Protein AF-A0A4V2A4D4-F1 (afdb_monomer_lite)

Radius of gyration: 19.55 Å; chains: 1; bounding box: 38×41×64 Å

Secondary structure (DSSP, 8-state):
-HHHHHHHHHHHHHHH-HHHHHHHHHHHHHHHHHHHHHHHHHHHHHHH-HHHHHHHHHHHHHHHHHHHHHHHHHHHHSTTHHHHS-HHHHHHHHHHHHHHHHHHHHHHHHHT------------

Sequence (124 aa):
MVLAVLLCATVAGATHGWPGVLGALLAGIVVVAFLGSTPLVMNPVARSSPVLALPAAVLFFLVKAFAAMAVLLLLFDVGGVAEHVDRRAFGLSAVVCSLVWTALQVRAFRRRRVLTYDLDDTPS

pLDDT: mean 77.92, std 9.25, range [48.69, 90.38]

Structure (mmCIF, N/CA/C/O backbone):
data_AF-A0A4V2A4D4-F1
#
_entry.id   AF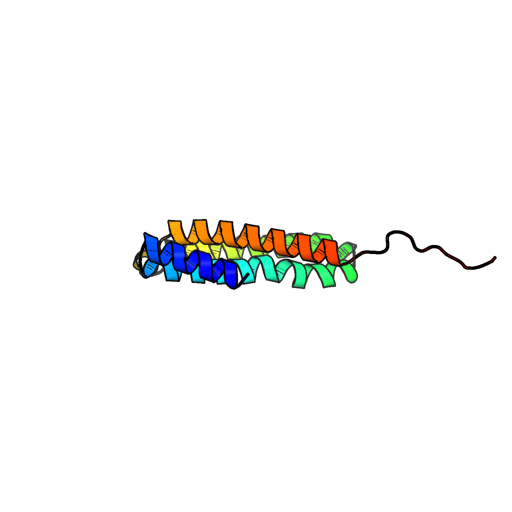-A0A4V2A4D4-F1
#
loop_
_atom_site.group_PDB
_atom_site.id
_atom_site.type_symbol
_atom_site.label_atom_id
_atom_site.label_alt_id
_atom_site.label_comp_id
_atom_site.label_asym_id
_atom_site.label_entity_id
_atom_site.label_seq_id
_atom_site.pdbx_PDB_ins_code
_atom_site.Cartn_x
_atom_site.Cartn_y
_atom_site.Cartn_z
_atom_site.occupancy
_atom_site.B_iso_or_equiv
_atom_site.auth_seq_id
_atom_site.auth_comp_id
_atom_site.auth_asym_id
_atom_site.auth_atom_id
_atom_site.pdbx_PDB_model_num
ATOM 1 N N . MET A 1 1 ? -7.986 -5.209 -4.785 1.00 83.56 1 MET A N 1
ATOM 2 C CA . MET A 1 1 ? -7.265 -4.297 -3.876 1.00 83.56 1 MET A CA 1
ATOM 3 C C . MET A 1 1 ? -8.232 -3.399 -3.125 1.00 83.56 1 MET A C 1
ATOM 5 O O . MET A 1 1 ? -8.313 -3.540 -1.919 1.00 83.56 1 MET A O 1
ATOM 9 N N . VAL A 1 2 ? -9.048 -2.593 -3.815 1.00 84.62 2 VAL A N 1
ATOM 10 C CA . VAL A 1 2 ? -10.080 -1.741 -3.184 1.00 84.62 2 VAL A CA 1
ATOM 11 C C . VAL A 1 2 ? -10.991 -2.521 -2.226 1.00 84.62 2 VAL A C 1
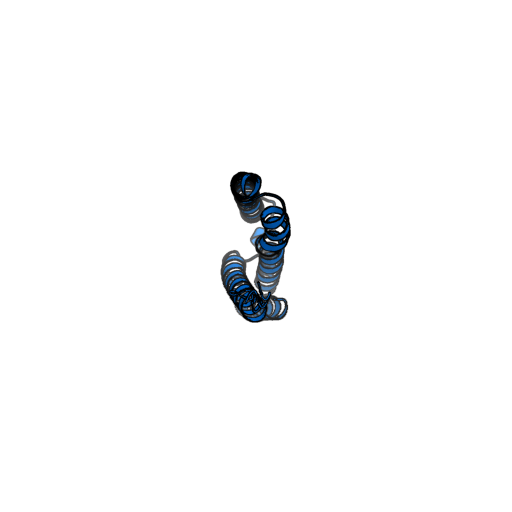ATOM 13 O O . VAL A 1 2 ? -11.141 -2.123 -1.080 1.00 84.62 2 VAL A O 1
ATOM 16 N N . LEU A 1 3 ? -11.502 -3.689 -2.641 1.00 85.06 3 LEU A N 1
ATOM 17 C CA . LEU A 1 3 ? -12.315 -4.552 -1.769 1.00 85.06 3 LEU A CA 1
ATOM 18 C C . LEU A 1 3 ? -11.585 -4.999 -0.493 1.00 85.06 3 LEU A C 1
ATOM 20 O O . LEU A 1 3 ? -12.204 -5.070 0.557 1.00 85.06 3 LEU A O 1
ATOM 24 N N . ALA A 1 4 ? -10.280 -5.272 -0.565 1.00 83.69 4 ALA A N 1
ATOM 25 C CA . ALA A 1 4 ? -9.504 -5.667 0.609 1.00 83.69 4 ALA A CA 1
ATOM 26 C C . ALA A 1 4 ? -9.278 -4.487 1.559 1.00 83.69 4 ALA A C 1
ATOM 28 O O . ALA A 1 4 ? -9.410 -4.655 2.764 1.00 83.69 4 ALA A O 1
ATOM 29 N N . VAL A 1 5 ? -9.021 -3.290 1.021 1.00 81.06 5 VAL A N 1
ATOM 30 C CA . VAL A 1 5 ? -8.917 -2.059 1.821 1.00 81.06 5 VAL A CA 1
ATOM 31 C C . VAL A 1 5 ? -10.242 -1.763 2.524 1.00 81.06 5 VAL A C 1
ATOM 33 O O . VAL A 1 5 ? -10.241 -1.487 3.717 1.00 81.06 5 VAL A O 1
ATOM 36 N N . LEU A 1 6 ? -11.373 -1.889 1.822 1.00 82.75 6 LEU A N 1
ATOM 37 C CA . LEU A 1 6 ? -12.706 -1.708 2.407 1.00 82.75 6 LEU A CA 1
ATOM 38 C C . LEU A 1 6 ? -13.018 -2.764 3.477 1.00 82.75 6 LEU A C 1
ATOM 40 O O . LEU A 1 6 ? -13.565 -2.431 4.526 1.00 82.75 6 LEU A O 1
ATOM 44 N N . LEU A 1 7 ? -12.634 -4.025 3.256 1.00 84.62 7 LEU A N 1
ATOM 45 C CA . LEU A 1 7 ? -12.802 -5.086 4.251 1.00 84.62 7 LEU A CA 1
ATOM 46 C C . LEU A 1 7 ? -11.951 -4.816 5.503 1.00 84.62 7 LEU A C 1
A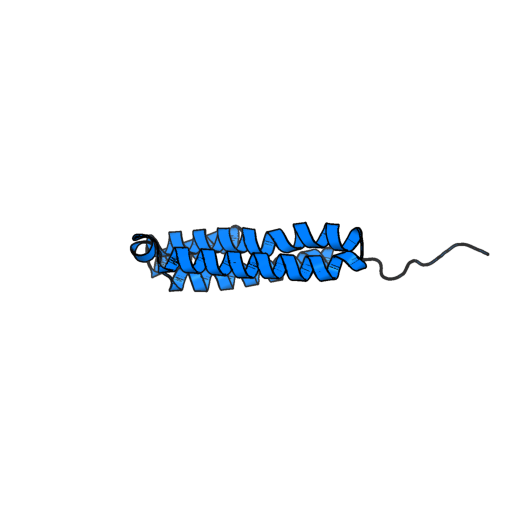TOM 48 O O . LEU A 1 7 ? -12.443 -4.899 6.621 1.00 84.62 7 LEU A O 1
ATOM 52 N N . CYS A 1 8 ? -10.687 -4.423 5.333 1.00 79.38 8 CYS A N 1
ATOM 53 C CA . CYS A 1 8 ? -9.829 -4.044 6.455 1.00 79.38 8 CYS A CA 1
ATOM 54 C C . CYS A 1 8 ? -10.361 -2.807 7.189 1.00 79.38 8 CYS A C 1
ATOM 56 O O . CYS A 1 8 ? -10.361 -2.795 8.413 1.00 79.38 8 CYS A O 1
ATOM 58 N N . ALA A 1 9 ? -10.858 -1.798 6.468 1.00 78.69 9 ALA A N 1
ATOM 59 C CA . ALA A 1 9 ? -11.424 -0.589 7.059 1.00 78.69 9 ALA A CA 1
ATOM 60 C C . ALA A 1 9 ? -12.708 -0.869 7.850 1.00 78.69 9 ALA A C 1
ATOM 62 O O . ALA A 1 9 ? -12.878 -0.331 8.939 1.00 78.69 9 ALA A O 1
ATOM 63 N N . THR A 1 10 ? -13.582 -1.741 7.344 1.00 80.81 10 THR A N 1
ATOM 64 C CA . THR A 1 10 ? -14.802 -2.153 8.060 1.00 80.81 10 THR A CA 1
ATOM 65 C C . THR A 1 10 ? -14.479 -2.970 9.310 1.00 80.81 10 THR A C 1
ATOM 67 O O . THR A 1 10 ? -15.020 -2.680 10.374 1.00 80.81 10 THR A O 1
ATOM 70 N N . VAL A 1 11 ? -13.548 -3.927 9.223 1.00 80.31 11 VAL A N 1
ATOM 71 C CA . VAL A 1 11 ? -13.108 -4.727 10.381 1.00 80.31 11 VAL A CA 1
ATOM 72 C C . VAL A 1 11 ? -12.403 -3.856 11.425 1.00 80.31 11 VAL A C 1
ATOM 74 O O . VAL A 1 11 ? -12.751 -3.918 12.599 1.00 80.31 11 VAL A O 1
ATOM 77 N N . ALA A 1 12 ? -11.464 -3.000 11.013 1.00 75.12 12 ALA A N 1
ATOM 78 C CA . ALA A 1 12 ? -10.749 -2.105 11.923 1.00 75.12 12 ALA A CA 1
ATOM 79 C C . ALA A 1 12 ? -11.668 -1.041 12.545 1.00 75.12 12 ALA A C 1
ATOM 81 O O . ALA A 1 12 ? -11.500 -0.685 13.711 1.00 75.12 12 ALA A O 1
ATOM 82 N N . GLY A 1 13 ? -12.662 -0.565 11.789 1.00 72.25 13 GLY A N 1
ATOM 83 C CA . GLY A 1 13 ? -13.708 0.318 12.295 1.00 72.25 13 GLY A CA 1
ATOM 84 C C . GLY A 1 13 ? -14.594 -0.347 13.343 1.00 72.25 13 GLY A C 1
ATOM 85 O O . GLY A 1 13 ? -14.941 0.287 14.335 1.00 72.25 13 GLY A O 1
ATOM 86 N N . ALA A 1 14 ? -14.904 -1.634 13.173 1.00 76.50 14 ALA A N 1
ATOM 87 C CA . ALA A 1 14 ? -15.683 -2.395 14.145 1.00 76.50 14 ALA A CA 1
ATOM 88 C C . ALA A 1 14 ? -14.908 -2.679 15.446 1.00 76.50 14 ALA A C 1
ATOM 90 O O . ALA A 1 14 ? -15.515 -2.704 16.512 1.00 76.50 14 ALA A O 1
ATOM 91 N N . THR A 1 15 ? -13.584 -2.878 15.384 1.00 78.38 15 THR A N 1
ATOM 92 C CA . THR A 1 15 ? -12.774 -3.208 16.573 1.00 78.38 15 THR A CA 1
ATOM 93 C C . THR A 1 15 ? -12.251 -1.987 17.323 1.00 78.38 15 THR A C 1
ATOM 95 O O . THR A 1 15 ? -12.169 -2.020 18.547 1.00 78.38 15 THR A O 1
ATOM 98 N N . HIS A 1 16 ? -11.866 -0.925 16.611 1.00 75.88 16 HIS A N 1
ATOM 99 C CA . HIS A 1 16 ? -11.163 0.230 17.188 1.00 75.88 16 HIS A CA 1
ATOM 100 C C . HIS A 1 16 ? -11.825 1.577 16.861 1.00 75.88 16 HIS A C 1
ATOM 102 O O . HIS A 1 16 ? -11.264 2.625 17.173 1.00 75.88 16 HIS A O 1
ATOM 108 N N . GLY A 1 17 ? -13.014 1.574 16.249 1.00 79.38 17 GLY A N 1
ATOM 109 C CA . GLY A 1 17 ? -13.760 2.787 15.922 1.00 79.38 17 GLY A CA 1
ATOM 110 C C . GLY A 1 17 ? -13.133 3.605 14.790 1.00 79.38 17 GLY A C 1
ATOM 111 O O . GLY A 1 17 ? -12.396 3.096 13.943 1.00 79.38 17 GLY A O 1
ATOM 112 N N . TRP A 1 18 ? -13.426 4.907 14.775 1.00 76.75 18 TRP A N 1
ATOM 113 C CA . TRP A 1 18 ? -12.954 5.845 13.747 1.00 76.75 18 TRP A CA 1
ATOM 114 C C . TRP A 1 18 ? -11.425 5.833 13.519 1.00 76.75 18 TRP A C 1
ATOM 116 O O . TRP A 1 18 ? -11.003 5.835 12.357 1.00 76.75 18 TRP A O 1
ATOM 126 N N . PRO A 1 19 ? -10.581 5.705 14.565 1.00 76.81 19 PRO A N 1
ATOM 127 C CA . PRO A 1 19 ? -9.134 5.597 14.388 1.00 76.81 19 PRO A CA 1
ATOM 128 C C . PRO A 1 19 ? -8.664 4.365 13.608 1.00 76.81 19 PRO A C 1
ATOM 130 O O . PRO A 1 19 ? -7.667 4.414 12.880 1.00 76.81 19 PRO A O 1
ATOM 133 N N . GLY A 1 20 ? -9.387 3.248 13.732 1.00 74.00 20 GLY A N 1
ATOM 134 C CA . GLY A 1 20 ? -9.087 2.016 13.003 1.00 74.00 20 GLY A CA 1
ATOM 135 C C . GLY A 1 20 ? -9.352 2.149 11.502 1.00 74.00 20 GLY A C 1
ATOM 136 O O . GLY A 1 20 ? -8.555 1.681 10.686 1.00 74.00 20 GLY A O 1
ATOM 137 N N . VAL A 1 21 ? -10.431 2.848 11.130 1.00 80.12 21 VAL A N 1
ATOM 138 C CA . VAL A 1 21 ? -10.795 3.109 9.725 1.00 80.12 21 VAL A CA 1
ATOM 139 C C . VAL A 1 21 ? -9.710 3.929 9.025 1.00 80.12 21 VAL A C 1
ATOM 141 O O . VAL A 1 21 ? -9.268 3.567 7.932 1.00 80.12 21 VAL A O 1
ATOM 144 N N . LEU A 1 22 ? -9.248 5.007 9.668 1.00 79.56 22 LEU A N 1
ATOM 145 C CA . LEU A 1 22 ? -8.200 5.875 9.126 1.00 79.56 22 LEU A CA 1
ATOM 146 C C . LEU A 1 22 ? -6.872 5.131 8.967 1.00 79.56 22 LEU A C 1
ATOM 148 O O . LEU A 1 22 ? -6.229 5.244 7.921 1.00 79.56 22 LEU A O 1
ATOM 152 N N . GLY A 1 23 ? -6.499 4.308 9.953 1.00 77.62 23 GLY A N 1
ATOM 153 C CA . GLY A 1 23 ? -5.312 3.457 9.867 1.00 77.62 23 GLY A CA 1
ATOM 154 C C . GLY A 1 23 ? -5.369 2.470 8.700 1.00 77.62 23 GLY A C 1
ATOM 155 O O . GLY A 1 23 ? -4.396 2.334 7.958 1.00 77.62 23 GLY A O 1
ATOM 156 N N . ALA A 1 24 ? -6.516 1.826 8.475 1.00 81.50 24 ALA A N 1
ATOM 157 C CA . ALA A 1 24 ? -6.689 0.893 7.362 1.00 81.50 24 ALA A CA 1
ATOM 158 C C . ALA A 1 24 ? -6.632 1.582 5.985 1.00 81.50 24 ALA A C 1
ATOM 160 O O . ALA A 1 24 ? -6.019 1.055 5.051 1.00 81.50 24 ALA A O 1
ATOM 161 N N . LEU A 1 25 ? -7.227 2.773 5.858 1.00 84.19 25 LEU A N 1
ATOM 162 C CA . LEU A 1 25 ? -7.180 3.577 4.632 1.00 84.19 25 LEU A CA 1
ATOM 163 C C . LEU A 1 25 ? -5.758 4.041 4.304 1.00 84.19 25 LEU A C 1
ATOM 165 O O . LEU A 1 25 ? -5.296 3.840 3.178 1.00 84.19 25 LEU A O 1
ATOM 169 N N . LEU A 1 26 ? -5.046 4.599 5.289 1.00 83.19 26 LEU A N 1
ATOM 170 C CA . LEU A 1 26 ? -3.645 5.006 5.144 1.00 83.19 26 LEU A CA 1
ATOM 171 C C . LEU A 1 26 ? -2.763 3.825 4.736 1.00 83.19 26 LEU A C 1
ATOM 173 O O . LEU A 1 26 ? -1.989 3.936 3.785 1.00 83.19 26 LEU A O 1
ATOM 177 N N . ALA A 1 27 ? -2.923 2.677 5.398 1.00 83.00 27 ALA A N 1
ATOM 178 C CA . ALA A 1 27 ? -2.209 1.458 5.040 1.00 83.00 27 ALA A CA 1
ATOM 179 C C . ALA A 1 27 ? -2.485 1.047 3.586 1.00 83.00 27 ALA A C 1
ATOM 181 O O . ALA A 1 27 ? -1.553 0.745 2.841 1.00 83.00 27 ALA A O 1
ATOM 182 N N . GLY A 1 28 ? -3.749 1.087 3.154 1.00 84.44 28 GLY A N 1
ATOM 183 C CA . GLY A 1 28 ? -4.138 0.790 1.777 1.00 84.44 28 GLY A CA 1
ATOM 184 C C . GLY A 1 28 ? -3.448 1.696 0.752 1.00 84.44 28 GLY A C 1
ATOM 185 O O . GLY A 1 28 ? -2.893 1.195 -0.228 1.00 84.44 28 GLY A O 1
ATOM 186 N N . ILE A 1 29 ? -3.433 3.010 0.997 1.00 86.44 29 ILE A N 1
ATOM 187 C CA . ILE A 1 29 ? -2.775 4.001 0.129 1.00 86.44 29 ILE A CA 1
ATOM 188 C C . ILE A 1 29 ? -1.272 3.727 0.043 1.00 86.44 29 ILE A C 1
ATOM 190 O O . ILE A 1 29 ? -0.728 3.623 -1.059 1.00 86.44 29 ILE A O 1
ATOM 194 N N . VAL A 1 30 ? -0.615 3.553 1.195 1.00 86.12 30 VAL A N 1
ATOM 195 C CA . VAL A 1 30 ? 0.825 3.277 1.263 1.00 86.12 30 VAL A CA 1
ATOM 196 C C . VAL A 1 30 ? 1.153 2.004 0.493 1.00 86.12 30 VAL A C 1
ATOM 198 O O . VAL A 1 30 ? 2.026 2.030 -0.370 1.00 86.12 30 VAL A O 1
ATOM 201 N N . VAL A 1 31 ? 0.429 0.906 0.733 1.00 87.31 31 VAL A N 1
ATOM 202 C CA . VAL A 1 31 ? 0.678 -0.373 0.054 1.00 87.31 31 VAL A CA 1
ATOM 203 C C . VAL A 1 31 ? 0.499 -0.242 -1.457 1.00 87.31 31 VAL A C 1
ATOM 205 O O . VAL A 1 31 ? 1.352 -0.716 -2.205 1.00 87.31 31 VAL A O 1
ATOM 208 N N . VAL A 1 32 ? -0.563 0.417 -1.928 1.00 87.12 32 VAL A N 1
ATOM 209 C CA . VAL A 1 32 ? -0.788 0.614 -3.369 1.00 87.12 32 VAL A CA 1
ATOM 210 C C . VAL A 1 32 ? 0.331 1.447 -3.993 1.00 87.12 32 VAL A C 1
ATOM 212 O O . VAL A 1 32 ? 0.848 1.060 -5.040 1.00 87.12 32 VAL A O 1
ATOM 215 N N . ALA A 1 33 ? 0.768 2.530 -3.348 1.00 86.38 33 ALA A N 1
ATOM 216 C CA . ALA A 1 33 ? 1.884 3.337 -3.838 1.00 86.38 33 ALA A CA 1
ATOM 217 C C . ALA A 1 33 ? 3.201 2.534 -3.870 1.00 86.38 33 ALA A C 1
ATOM 219 O O . ALA A 1 33 ? 3.941 2.564 -4.856 1.00 86.38 33 ALA A O 1
ATOM 220 N N . PHE A 1 34 ? 3.479 1.754 -2.822 1.00 84.44 34 PHE A N 1
ATOM 221 C CA . PHE A 1 34 ? 4.741 1.026 -2.668 1.00 84.44 34 PHE A CA 1
ATOM 222 C C . PHE A 1 34 ? 4.872 -0.223 -3.523 1.00 84.44 34 PHE A C 1
ATOM 224 O O . PHE A 1 34 ? 5.955 -0.522 -4.028 1.00 84.44 34 PHE A O 1
ATOM 231 N N . LEU A 1 35 ? 3.814 -1.025 -3.575 1.00 83.94 35 LEU A N 1
ATOM 232 C CA . LEU A 1 35 ? 3.810 -2.300 -4.283 1.00 83.94 35 LEU A CA 1
ATOM 233 C C . LEU A 1 35 ? 3.321 -2.123 -5.725 1.00 83.94 35 LEU A C 1
ATOM 235 O O . LEU A 1 35 ? 3.725 -2.889 -6.600 1.00 83.94 35 LEU A O 1
ATOM 239 N N . GLY A 1 36 ? 2.498 -1.103 -5.988 1.00 84.56 36 GLY A N 1
ATOM 240 C CA . GLY A 1 36 ? 2.046 -0.724 -7.327 1.00 84.56 36 GLY A CA 1
ATOM 241 C C . GLY A 1 36 ? 3.118 -0.051 -8.173 1.00 84.56 36 GLY A C 1
ATOM 242 O O . GLY A 1 36 ? 3.188 -0.313 -9.372 1.00 84.56 36 GLY A O 1
ATOM 243 N N . SER A 1 37 ? 4.005 0.743 -7.569 1.00 84.56 37 SER A N 1
ATOM 244 C CA . SER A 1 37 ? 5.120 1.376 -8.291 1.00 84.56 37 SER A CA 1
ATOM 245 C C . SER A 1 37 ? 6.130 0.365 -8.841 1.00 84.56 37 SER A C 1
ATOM 247 O O . SER A 1 37 ? 6.686 0.574 -9.915 1.00 84.56 37 SER A O 1
ATOM 249 N N . THR A 1 38 ? 6.332 -0.770 -8.165 1.00 82.62 38 THR A N 1
ATOM 250 C CA . THR A 1 38 ? 7.312 -1.793 -8.568 1.00 82.62 38 THR A CA 1
ATOM 251 C C . THR A 1 38 ? 7.105 -2.314 -9.996 1.00 82.62 38 THR A C 1
ATOM 253 O O . THR A 1 38 ? 8.017 -2.167 -10.807 1.00 82.62 38 THR A O 1
ATOM 256 N N . PRO A 1 39 ? 5.945 -2.888 -10.372 1.00 76.81 39 PRO A N 1
ATOM 257 C CA . PRO A 1 39 ? 5.730 -3.363 -11.737 1.00 76.81 39 PRO A CA 1
ATOM 258 C C . PRO A 1 39 ? 5.681 -2.236 -12.775 1.00 76.81 39 PRO A C 1
ATOM 260 O O . PRO A 1 39 ? 5.895 -2.530 -13.947 1.00 76.81 39 PRO A O 1
ATOM 263 N N . LEU A 1 40 ? 5.399 -0.987 -12.380 1.00 81.31 40 LEU A N 1
ATOM 264 C CA . LEU A 1 40 ? 5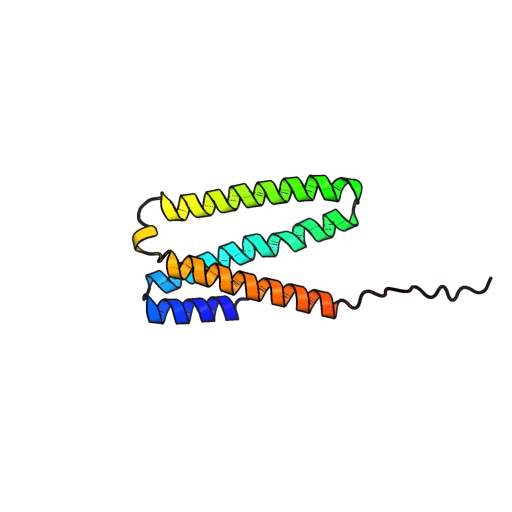.400 0.172 -13.282 1.00 81.31 40 LEU A CA 1
ATOM 265 C C . LEU A 1 40 ? 6.820 0.621 -13.635 1.00 81.31 40 LEU A C 1
ATOM 267 O O . LEU A 1 40 ? 7.076 0.951 -14.785 1.00 81.31 40 LEU A O 1
ATOM 271 N N . VAL A 1 41 ? 7.739 0.592 -12.668 1.00 79.06 41 VAL A N 1
ATOM 272 C CA . VAL A 1 41 ? 9.140 0.990 -12.869 1.00 79.06 41 VAL A CA 1
ATOM 273 C C . VAL A 1 41 ? 9.967 -0.165 -13.435 1.00 79.06 41 VAL A C 1
ATOM 275 O O . VAL A 1 41 ? 10.747 0.023 -14.364 1.00 79.06 41 VAL A O 1
ATOM 278 N N . MET A 1 42 ? 9.777 -1.383 -12.925 1.00 75.62 42 MET A N 1
ATOM 279 C CA . MET A 1 42 ? 10.625 -2.524 -13.283 1.00 75.62 42 MET A CA 1
ATOM 280 C C . MET A 1 42 ? 10.282 -3.141 -14.647 1.00 75.62 42 MET A C 1
ATOM 282 O O . MET A 1 42 ? 11.194 -3.601 -15.323 1.00 75.62 42 MET A O 1
ATOM 286 N N . ASN A 1 43 ? 9.018 -3.130 -15.105 1.00 76.56 43 ASN A N 1
ATOM 287 C CA . ASN A 1 43 ? 8.684 -3.626 -16.456 1.00 76.56 43 ASN A CA 1
ATOM 288 C C . ASN A 1 43 ? 9.443 -2.901 -17.577 1.00 76.56 43 ASN A C 1
ATOM 290 O O . ASN A 1 43 ? 10.020 -3.585 -18.418 1.00 76.56 43 ASN A O 1
ATOM 294 N N . PRO A 1 44 ? 9.405 -1.559 -17.663 1.00 75.38 44 PRO A N 1
ATOM 295 C CA . PRO A 1 44 ? 10.074 -0.850 -18.747 1.00 75.38 44 PRO A CA 1
ATOM 296 C C . PRO A 1 44 ? 11.597 -0.947 -18.630 1.00 75.38 44 PRO A C 1
ATOM 298 O O . PRO A 1 44 ? 12.257 -1.162 -19.641 1.00 75.38 44 PRO A O 1
ATOM 301 N N . VAL A 1 45 ? 12.146 -0.881 -17.411 1.00 75.56 45 VAL A N 1
ATOM 302 C CA . VAL A 1 45 ? 13.591 -1.027 -17.164 1.00 75.56 45 VAL A CA 1
ATOM 303 C C . VAL A 1 45 ? 14.100 -2.408 -17.586 1.00 75.56 45 VAL A C 1
ATOM 305 O O . VAL A 1 45 ? 15.128 -2.509 -18.249 1.00 75.56 45 VAL A O 1
ATOM 308 N N . ALA A 1 46 ? 13.362 -3.474 -17.265 1.00 70.56 46 ALA A N 1
ATOM 309 C CA . ALA A 1 46 ? 13.743 -4.830 -17.651 1.00 70.56 46 ALA A CA 1
ATOM 310 C C . ALA A 1 46 ? 13.702 -5.057 -19.172 1.00 70.56 46 ALA A C 1
ATOM 312 O O . ALA A 1 46 ? 14.419 -5.916 -19.676 1.00 70.56 46 ALA A O 1
ATOM 313 N N . ARG A 1 47 ? 12.877 -4.300 -19.911 1.00 70.62 47 ARG A N 1
ATOM 314 C CA . ARG A 1 47 ? 12.777 -4.408 -21.376 1.00 70.62 47 ARG A CA 1
ATOM 315 C C . ARG A 1 47 ? 13.802 -3.570 -22.132 1.00 70.62 47 ARG A C 1
ATOM 317 O O . ARG A 1 47 ? 14.082 -3.893 -23.279 1.00 70.62 47 ARG A O 1
ATOM 324 N N . SER A 1 48 ? 14.311 -2.488 -21.545 1.00 74.19 48 SER A N 1
ATOM 325 C CA . SER A 1 48 ? 15.192 -1.557 -22.255 1.00 74.19 48 SER A CA 1
ATOM 326 C C . SER A 1 48 ? 16.661 -1.977 -22.229 1.00 74.19 48 SER A C 1
ATOM 328 O O . SER A 1 48 ? 17.356 -1.801 -23.224 1.00 74.19 48 SER A O 1
ATOM 33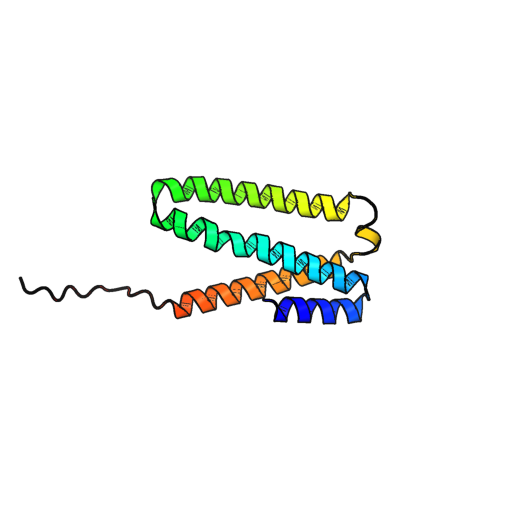0 N N . SER A 1 49 ? 17.158 -2.507 -21.107 1.00 70.50 49 SER A N 1
ATOM 331 C CA . SER A 1 49 ? 18.576 -2.846 -20.958 1.00 70.50 49 SER A CA 1
ATOM 332 C C . SER A 1 49 ? 18.812 -3.773 -19.756 1.00 70.50 49 SER A C 1
ATOM 334 O O . SER A 1 49 ? 18.662 -3.339 -18.609 1.00 70.50 49 SER A O 1
ATOM 336 N N . PRO A 1 50 ? 19.248 -5.030 -19.976 1.00 73.44 50 PRO A N 1
ATOM 337 C CA . PRO A 1 50 ? 19.602 -5.952 -18.894 1.00 73.44 50 PRO A CA 1
ATOM 338 C C . PRO A 1 50 ? 20.724 -5.422 -17.988 1.00 73.44 50 PRO A C 1
ATOM 340 O O . PRO A 1 50 ? 20.726 -5.684 -16.788 1.00 73.44 50 PRO A O 1
ATOM 343 N N . VAL A 1 51 ? 21.648 -4.626 -18.541 1.00 78.44 51 VAL A N 1
ATOM 344 C CA . VAL A 1 51 ? 22.764 -4.016 -17.796 1.00 78.44 51 VAL A CA 1
ATOM 345 C C . VAL A 1 51 ? 22.272 -2.936 -16.829 1.00 78.44 51 VAL A C 1
ATOM 347 O O . VAL A 1 51 ? 22.789 -2.820 -15.720 1.00 78.44 51 VAL A O 1
ATOM 350 N N . LEU A 1 52 ? 21.245 -2.168 -17.207 1.00 77.44 52 LEU A N 1
ATOM 351 C CA . LEU A 1 52 ? 20.669 -1.128 -16.348 1.00 77.44 52 LEU A CA 1
ATOM 352 C C . LEU A 1 52 ? 19.679 -1.682 -15.314 1.00 77.44 52 LEU A C 1
ATOM 354 O O . LEU A 1 52 ? 19.372 -0.996 -14.339 1.00 77.44 52 LEU A O 1
ATOM 358 N N . ALA A 1 53 ? 19.206 -2.919 -15.481 1.00 79.38 53 ALA A N 1
ATOM 359 C CA . ALA A 1 53 ? 18.216 -3.519 -14.592 1.00 79.38 53 ALA A CA 1
ATOM 360 C C . ALA A 1 53 ? 18.715 -3.661 -13.146 1.00 79.38 53 ALA A C 1
ATOM 362 O O . ALA A 1 53 ? 17.986 -3.346 -12.206 1.00 79.38 53 ALA A O 1
ATOM 363 N N . LEU A 1 54 ? 19.966 -4.088 -12.963 1.00 84.19 54 LEU A N 1
ATOM 364 C CA . LEU A 1 54 ? 20.556 -4.319 -11.643 1.00 84.19 54 LEU A CA 1
ATOM 365 C C . LEU A 1 54 ? 20.775 -3.017 -10.840 1.00 84.19 54 LEU A C 1
ATOM 367 O O . LEU A 1 54 ? 20.252 -2.928 -9.727 1.00 84.19 54 LEU A O 1
ATOM 371 N N . PRO A 1 55 ? 21.446 -1.970 -11.367 1.00 85.38 55 PRO A N 1
ATOM 372 C CA . PRO A 1 55 ? 21.583 -0.700 -10.647 1.00 85.38 55 PRO A CA 1
ATOM 373 C C . PRO A 1 55 ? 20.236 0.004 -10.423 1.00 85.38 55 PRO A C 1
ATOM 375 O O . PRO A 1 55 ? 20.019 0.578 -9.355 1.00 85.38 55 PRO A O 1
ATOM 378 N N . ALA A 1 56 ? 19.293 -0.088 -11.369 1.00 83.25 56 ALA A N 1
ATOM 379 C CA . ALA A 1 56 ? 17.947 0.452 -11.185 1.00 83.25 56 ALA A CA 1
ATOM 380 C C . ALA A 1 56 ? 17.176 -0.271 -10.069 1.00 83.25 56 ALA A C 1
ATOM 382 O O . ALA A 1 56 ? 16.465 0.377 -9.301 1.00 83.25 56 ALA A O 1
ATOM 383 N N . ALA A 1 57 ? 17.333 -1.593 -9.941 1.00 84.88 57 ALA A N 1
ATOM 384 C CA . ALA A 1 57 ? 16.731 -2.360 -8.855 1.00 84.88 57 ALA A CA 1
ATOM 385 C C . ALA A 1 57 ? 17.286 -1.937 -7.485 1.00 84.88 57 ALA A C 1
ATOM 387 O O . ALA A 1 57 ? 16.508 -1.725 -6.554 1.00 84.88 57 ALA A O 1
ATOM 388 N N . VAL A 1 58 ? 18.607 -1.747 -7.374 1.00 88.19 58 VAL A N 1
ATOM 389 C CA . VAL A 1 58 ? 19.253 -1.268 -6.138 1.00 88.19 58 VAL A CA 1
ATOM 390 C C . VAL A 1 58 ? 18.756 0.130 -5.764 1.00 88.19 58 VAL A C 1
ATOM 392 O O . VAL A 1 58 ? 18.350 0.350 -4.623 1.00 88.19 58 VAL A O 1
ATOM 395 N N . LEU A 1 59 ? 18.718 1.061 -6.723 1.00 86.75 59 LEU A N 1
ATOM 396 C CA . LEU A 1 59 ? 18.229 2.421 -6.486 1.00 86.75 59 LEU A CA 1
ATOM 397 C C . LEU A 1 59 ? 16.754 2.424 -6.062 1.00 86.75 59 LEU A C 1
ATOM 399 O O . LEU A 1 59 ? 16.380 3.090 -5.100 1.00 86.75 59 LEU A O 1
ATOM 403 N N . PHE A 1 60 ? 15.920 1.637 -6.744 1.00 86.75 60 PHE A N 1
ATOM 404 C CA . PHE A 1 60 ? 14.504 1.501 -6.417 1.00 86.75 60 PHE A CA 1
ATOM 405 C C . PHE A 1 60 ? 14.295 0.921 -5.011 1.00 86.75 60 PHE A C 1
ATOM 407 O O . PHE A 1 60 ? 13.414 1.372 -4.274 1.00 86.75 60 PHE A O 1
ATOM 414 N N . PHE A 1 61 ? 15.131 -0.041 -4.611 1.00 86.94 61 PHE A N 1
ATOM 415 C CA . PHE A 1 61 ? 15.112 -0.583 -3.258 1.00 86.94 61 PHE A CA 1
ATOM 416 C C . PHE A 1 61 ? 15.505 0.469 -2.215 1.00 86.94 61 PHE A C 1
ATOM 418 O O . PHE A 1 61 ? 14.815 0.595 -1.204 1.00 86.94 61 PHE A O 1
ATOM 425 N N . LEU A 1 62 ? 16.541 1.274 -2.480 1.00 87.94 62 LEU A N 1
ATOM 426 C CA . LEU A 1 62 ? 16.925 2.391 -1.610 1.00 87.94 62 LEU A CA 1
ATOM 427 C C . LEU A 1 62 ? 15.780 3.392 -1.440 1.00 87.94 62 LEU A C 1
ATOM 429 O O . LEU A 1 62 ? 15.424 3.732 -0.314 1.00 87.94 62 LEU A O 1
ATOM 433 N N . VAL A 1 63 ? 15.163 3.826 -2.542 1.00 88.25 63 VAL A N 1
ATOM 434 C CA . VAL A 1 63 ? 14.023 4.756 -2.508 1.00 88.25 63 VAL A CA 1
ATOM 435 C C . VAL A 1 63 ? 12.878 4.181 -1.672 1.00 88.25 63 VAL A C 1
ATOM 437 O O . VAL A 1 63 ? 12.309 4.891 -0.843 1.00 88.25 63 VAL A O 1
ATOM 440 N N . LYS A 1 64 ? 12.577 2.881 -1.809 1.00 84.50 64 LYS A N 1
ATOM 441 C CA . LYS A 1 64 ? 11.607 2.199 -0.939 1.00 84.50 64 LYS A CA 1
ATOM 442 C C . LYS A 1 64 ? 12.054 2.150 0.522 1.00 84.50 64 LYS A C 1
ATOM 444 O O . LYS A 1 64 ? 11.219 2.312 1.400 1.00 84.50 64 LYS A O 1
ATOM 449 N N . ALA A 1 65 ? 13.326 1.937 0.827 1.00 86.19 65 ALA A N 1
ATOM 450 C CA . ALA A 1 65 ? 13.781 1.948 2.216 1.00 86.19 65 ALA A CA 1
ATOM 451 C C . ALA A 1 65 ? 13.561 3.330 2.859 1.00 86.19 65 ALA A C 1
ATOM 453 O O . ALA A 1 65 ? 12.957 3.426 3.928 1.00 86.19 65 ALA A O 1
ATOM 454 N N . PHE A 1 66 ? 13.948 4.405 2.165 1.00 86.06 66 PHE A N 1
ATOM 455 C CA . PHE A 1 66 ? 13.740 5.777 2.640 1.00 86.06 66 PHE A CA 1
ATOM 456 C C . PHE A 1 66 ? 12.266 6.149 2.748 1.00 86.06 66 PHE A C 1
ATOM 458 O O . PHE A 1 66 ? 11.857 6.747 3.739 1.00 86.06 66 PHE A O 1
ATOM 465 N N . ALA A 1 67 ? 11.443 5.773 1.771 1.00 85.12 67 ALA A N 1
ATOM 466 C CA . ALA A 1 67 ? 10.022 6.077 1.828 1.00 85.12 67 ALA A CA 1
ATOM 467 C C . ALA A 1 67 ? 9.306 5.280 2.940 1.00 85.12 67 ALA A C 1
ATOM 469 O O . ALA A 1 67 ? 8.396 5.809 3.572 1.00 85.12 67 ALA A O 1
ATOM 470 N N . ALA A 1 68 ? 9.750 4.056 3.253 1.00 84.19 68 ALA A N 1
ATOM 471 C CA . ALA A 1 68 ? 9.235 3.296 4.392 1.00 84.19 68 ALA A CA 1
ATOM 472 C C . ALA A 1 68 ? 9.644 3.949 5.719 1.00 84.19 68 ALA A C 1
ATOM 474 O O . ALA A 1 68 ? 8.808 4.089 6.611 1.00 84.19 68 ALA A O 1
ATOM 475 N N . MET A 1 69 ? 10.895 4.411 5.816 1.00 80.62 69 MET A N 1
ATOM 476 C CA . MET A 1 69 ? 11.374 5.194 6.956 1.00 80.62 69 MET A CA 1
ATOM 477 C C . MET A 1 69 ? 10.553 6.477 7.132 1.00 80.62 69 MET A C 1
ATOM 479 O O . MET A 1 69 ? 10.113 6.765 8.237 1.00 80.62 69 MET A O 1
ATOM 483 N N . ALA A 1 70 ? 10.285 7.215 6.051 1.00 82.31 70 ALA A N 1
ATOM 484 C CA . ALA A 1 70 ? 9.491 8.440 6.088 1.00 82.31 70 ALA A CA 1
ATOM 485 C C . ALA A 1 70 ? 8.060 8.184 6.581 1.00 82.31 70 ALA A C 1
ATOM 487 O O . ALA A 1 70 ? 7.575 8.915 7.438 1.00 82.31 70 ALA A O 1
ATOM 488 N N . VAL A 1 71 ? 7.404 7.120 6.100 1.00 80.50 71 VAL A N 1
ATOM 489 C CA . VAL A 1 71 ? 6.074 6.713 6.589 1.00 80.50 71 VAL A CA 1
ATOM 490 C C . VAL A 1 71 ? 6.117 6.355 8.074 1.00 80.50 71 VAL A C 1
ATOM 492 O O . VAL A 1 71 ? 5.215 6.737 8.818 1.00 80.50 71 VAL A O 1
ATOM 495 N N . LEU A 1 72 ? 7.160 5.647 8.516 1.00 76.62 72 LEU A N 1
ATOM 496 C CA . LEU A 1 72 ? 7.329 5.284 9.918 1.00 76.62 72 LEU A CA 1
ATOM 497 C C . LEU A 1 72 ? 7.517 6.536 10.783 1.00 76.62 72 LEU A C 1
ATOM 499 O O . LEU A 1 72 ? 6.770 6.735 11.731 1.00 76.62 72 LEU A O 1
ATOM 503 N N . LEU A 1 73 ? 8.434 7.432 10.422 1.00 74.69 73 LEU A N 1
ATOM 504 C CA . LEU A 1 73 ? 8.645 8.691 11.140 1.00 74.69 73 LEU A CA 1
ATOM 505 C C . LEU A 1 73 ? 7.364 9.535 11.199 1.00 74.69 73 LEU A C 1
ATOM 507 O O . LEU A 1 73 ? 7.011 10.036 12.262 1.00 74.69 73 LEU A O 1
ATOM 511 N N . LEU A 1 74 ? 6.607 9.610 10.099 1.00 72.06 74 LEU A N 1
ATOM 512 C CA . LEU A 1 74 ? 5.331 10.328 10.056 1.00 72.06 74 LEU A CA 1
ATOM 513 C C . LEU A 1 74 ? 4.298 9.743 11.036 1.00 72.06 74 LEU A C 1
ATOM 515 O O . LEU A 1 74 ? 3.552 10.486 11.667 1.00 72.06 74 LEU A O 1
ATOM 519 N N . LEU A 1 75 ? 4.271 8.415 11.186 1.00 69.69 75 LEU A N 1
ATOM 520 C CA . LEU A 1 75 ? 3.360 7.706 12.090 1.00 69.69 75 LEU A CA 1
ATOM 521 C C . LEU A 1 75 ? 3.802 7.767 13.567 1.00 69.69 75 LEU A C 1
ATOM 523 O O . LEU A 1 75 ? 2.975 7.619 14.474 1.00 69.69 75 LEU A O 1
ATOM 527 N N . PHE A 1 76 ? 5.103 7.939 13.818 1.00 68.19 76 PHE A N 1
ATOM 528 C CA . PHE A 1 76 ? 5.684 7.900 15.160 1.00 68.19 76 PHE A CA 1
ATOM 529 C C . PHE A 1 76 ? 5.928 9.278 15.788 1.00 68.19 76 PHE A C 1
ATOM 531 O O . PHE A 1 76 ? 5.813 9.363 17.008 1.00 68.19 76 PHE A O 1
ATOM 538 N N . ASP A 1 77 ? 6.207 10.319 15.000 1.00 62.12 77 ASP A N 1
ATOM 539 C CA . ASP A 1 77 ? 6.849 11.543 15.509 1.00 62.12 77 ASP A CA 1
ATOM 540 C C . ASP A 1 77 ? 6.044 12.837 15.262 1.00 62.12 77 ASP A C 1
ATOM 542 O O . ASP A 1 77 ? 6.207 13.831 15.966 1.00 62.12 77 ASP A O 1
ATOM 546 N N . VAL A 1 78 ? 5.116 12.858 14.294 1.00 52.53 78 VAL A N 1
ATOM 547 C CA . VAL A 1 78 ? 4.531 14.125 13.815 1.00 52.53 78 VAL A CA 1
ATOM 548 C C . VAL A 1 78 ? 3.097 14.342 14.328 1.00 52.53 78 VAL A C 1
ATOM 550 O O . VAL A 1 78 ? 2.109 13.966 13.701 1.00 52.53 78 VAL A O 1
ATOM 553 N N . GLY A 1 79 ? 2.986 14.989 15.493 1.00 48.69 79 GLY A N 1
ATOM 554 C CA . GLY A 1 79 ? 1.936 15.988 15.753 1.00 48.69 79 GLY A CA 1
ATOM 555 C C . GLY A 1 79 ? 0.487 15.526 15.984 1.00 48.69 79 GLY A C 1
ATOM 556 O O . GLY A 1 79 ? -0.427 16.196 15.518 1.00 48.69 79 GLY A O 1
ATOM 557 N N . GLY A 1 80 ? 0.238 14.424 16.703 1.00 51.59 80 GLY A N 1
ATOM 558 C CA . GLY A 1 80 ? -1.124 14.073 17.165 1.00 51.59 80 GLY A CA 1
ATOM 559 C C . GLY A 1 80 ? -1.955 13.199 16.212 1.00 51.59 80 GLY A C 1
ATOM 560 O O . GLY A 1 80 ? -3.046 12.753 16.563 1.00 51.59 80 GLY A O 1
ATOM 561 N N . VAL A 1 81 ? -1.421 12.838 15.039 1.00 52.88 81 VAL A N 1
ATOM 562 C CA . VAL A 1 81 ? -2.039 11.817 14.165 1.00 52.88 81 VAL A CA 1
ATOM 563 C C . VAL A 1 81 ? -2.015 10.434 14.832 1.00 52.88 81 VAL A C 1
ATOM 565 O O . VAL A 1 81 ? -2.922 9.631 14.631 1.00 52.88 81 VAL A O 1
ATOM 568 N N . ALA A 1 82 ? -1.032 10.179 15.702 1.00 53.59 82 ALA A N 1
ATOM 569 C CA . ALA A 1 82 ? -0.948 8.963 16.510 1.00 53.59 82 ALA A CA 1
ATOM 570 C C . ALA A 1 82 ? -2.114 8.794 17.509 1.00 53.59 82 ALA A C 1
ATOM 572 O O . ALA A 1 82 ? -2.404 7.663 17.887 1.00 53.59 82 ALA A O 1
ATOM 573 N N . GLU A 1 83 ? -2.803 9.872 17.907 1.00 58.81 83 GLU A N 1
ATOM 574 C CA . GLU A 1 83 ? -4.032 9.775 18.719 1.00 58.81 83 GLU A CA 1
ATOM 575 C C . GLU A 1 83 ? -5.232 9.294 17.894 1.00 58.81 83 GLU A C 1
ATOM 577 O O . GLU A 1 83 ? -6.120 8.621 18.412 1.00 58.81 83 GLU A O 1
ATOM 582 N N . HIS A 1 84 ? -5.247 9.604 16.596 1.00 62.06 84 HIS A N 1
ATOM 583 C CA . HIS A 1 84 ? -6.361 9.312 15.694 1.00 62.06 84 HIS A CA 1
ATOM 584 C C . HIS A 1 84 ? -6.112 8.104 14.792 1.00 62.06 84 HIS A C 1
ATOM 586 O O . HIS A 1 84 ? -6.972 7.770 13.983 1.00 62.06 84 HIS A O 1
ATOM 592 N N . VAL A 1 85 ? -4.953 7.451 14.887 1.00 64.31 85 VAL A N 1
ATOM 593 C CA . VAL A 1 85 ? -4.593 6.318 14.032 1.00 64.31 85 VAL A CA 1
ATOM 594 C C . VAL A 1 85 ? -4.042 5.191 14.886 1.00 64.31 85 VAL A C 1
ATOM 596 O O . VAL A 1 85 ? -2.945 5.277 15.437 1.00 64.31 85 VAL A O 1
ATOM 599 N N . ASP A 1 86 ? -4.785 4.087 14.947 1.00 72.25 86 ASP A N 1
ATOM 600 C CA . ASP A 1 86 ? -4.309 2.897 15.641 1.00 72.25 86 ASP A CA 1
ATOM 601 C C . ASP A 1 86 ? -3.197 2.202 14.836 1.00 72.25 86 ASP A C 1
ATOM 603 O O . ASP A 1 86 ? -3.397 1.693 13.727 1.00 72.25 86 ASP A O 1
ATOM 607 N N . ARG A 1 87 ? -2.007 2.141 15.443 1.00 74.94 87 ARG A N 1
ATOM 608 C CA . ARG A 1 87 ? -0.810 1.496 14.885 1.00 74.94 87 ARG A CA 1
ATOM 609 C C . ARG A 1 87 ? -1.023 0.006 14.621 1.00 74.94 87 ARG A C 1
ATOM 611 O O . ARG A 1 87 ? -0.483 -0.513 13.642 1.00 74.94 87 ARG A O 1
ATOM 618 N N . ARG A 1 88 ? -1.808 -0.686 15.458 1.00 77.38 88 ARG A N 1
ATOM 619 C CA . ARG A 1 88 ? -2.090 -2.121 15.281 1.00 77.38 88 ARG A CA 1
ATOM 620 C C . ARG A 1 88 ? -2.982 -2.344 14.065 1.00 77.38 88 ARG A C 1
ATOM 622 O O . ARG A 1 88 ? -2.634 -3.159 13.211 1.00 77.38 88 ARG A O 1
ATOM 629 N N . ALA A 1 89 ? -4.072 -1.584 13.948 1.00 76.31 89 ALA A N 1
ATOM 630 C CA . ALA A 1 89 ? -4.945 -1.611 12.778 1.00 76.31 89 ALA A CA 1
ATOM 631 C C . ALA A 1 89 ? -4.200 -1.254 11.482 1.00 76.31 89 ALA A C 1
ATOM 633 O O . ALA A 1 89 ? -4.371 -1.948 10.477 1.00 76.31 89 ALA A O 1
ATOM 634 N N . PHE A 1 90 ? -3.339 -0.229 11.508 1.00 79.75 90 PHE A N 1
ATOM 635 C CA . PHE A 1 90 ? -2.500 0.144 10.364 1.00 79.75 90 PHE A CA 1
ATOM 636 C C . PHE A 1 90 ? -1.579 -1.008 9.941 1.00 79.75 90 PHE A C 1
ATOM 638 O O . PHE A 1 90 ? -1.599 -1.421 8.781 1.00 79.75 90 PHE A O 1
ATOM 645 N N . GLY A 1 91 ? -0.812 -1.570 10.882 1.00 79.19 91 GLY A N 1
ATOM 646 C CA . GLY A 1 91 ? 0.128 -2.654 10.595 1.00 79.19 91 GLY A CA 1
ATOM 647 C C . GLY A 1 91 ? -0.567 -3.905 10.056 1.00 79.19 91 GLY A C 1
ATOM 648 O O . GLY A 1 91 ? -0.156 -4.453 9.032 1.00 79.19 91 GLY A O 1
ATOM 649 N N . LEU A 1 92 ? -1.666 -4.324 10.691 1.00 81.75 92 LEU A N 1
ATOM 650 C CA . LEU A 1 92 ? -2.412 -5.512 10.275 1.00 81.75 92 LEU A CA 1
ATOM 651 C C . LEU A 1 92 ? -3.047 -5.320 8.889 1.00 81.75 92 LEU A C 1
ATOM 653 O O . LEU A 1 92 ? -2.943 -6.194 8.027 1.00 81.75 92 LEU A O 1
ATOM 657 N N . SER A 1 93 ? -3.628 -4.143 8.639 1.00 82.75 93 SER A N 1
ATOM 658 C CA . SER A 1 93 ? -4.197 -3.792 7.332 1.00 82.75 93 SER A CA 1
ATOM 659 C C . SER A 1 93 ? -3.129 -3.733 6.241 1.00 82.75 93 SER A C 1
ATOM 661 O O . SER A 1 93 ? -3.369 -4.207 5.130 1.00 82.75 93 SER A O 1
ATOM 663 N N . ALA A 1 94 ? -1.936 -3.210 6.549 1.00 81.94 94 ALA A N 1
ATOM 664 C CA . ALA A 1 94 ? -0.814 -3.166 5.614 1.00 81.94 94 ALA A CA 1
ATOM 665 C C . ALA A 1 94 ? -0.360 -4.578 5.212 1.00 81.94 94 ALA A C 1
ATOM 667 O O . ALA A 1 94 ? -0.157 -4.845 4.025 1.00 81.94 94 ALA A O 1
ATOM 668 N N . VAL A 1 95 ? -0.271 -5.502 6.176 1.00 85.81 95 VAL A N 1
ATOM 669 C CA . VAL A 1 95 ? 0.075 -6.909 5.918 1.00 85.81 95 VAL A CA 1
ATOM 670 C C . VAL A 1 95 ? -0.981 -7.581 5.039 1.00 85.81 95 VAL A C 1
ATOM 672 O O . VAL A 1 95 ? -0.639 -8.151 4.001 1.00 85.81 95 VAL A O 1
ATOM 675 N N . VAL A 1 96 ? -2.266 -7.472 5.394 1.00 85.56 96 VAL A N 1
ATOM 676 C CA . VAL A 1 96 ? -3.362 -8.079 4.616 1.00 85.56 96 VAL A CA 1
ATOM 677 C C . VAL A 1 96 ? -3.410 -7.510 3.196 1.00 85.56 96 VAL A C 1
ATOM 679 O O . VAL A 1 96 ? -3.480 -8.266 2.225 1.00 85.56 96 VAL A O 1
ATOM 682 N N . CYS A 1 97 ? -3.301 -6.188 3.047 1.00 86.38 97 CYS A N 1
ATOM 683 C CA . CYS A 1 97 ? -3.253 -5.545 1.736 1.00 86.38 97 CYS A CA 1
ATOM 684 C C . CYS A 1 97 ? -2.046 -6.021 0.914 1.00 86.38 97 CYS A C 1
ATOM 686 O O . CYS A 1 97 ? -2.197 -6.318 -0.272 1.00 86.38 97 CYS A O 1
ATOM 688 N N . SER A 1 98 ? -0.867 -6.149 1.529 1.00 84.38 98 SER A N 1
ATOM 689 C CA . SER A 1 98 ? 0.343 -6.653 0.868 1.00 84.38 98 SER A CA 1
ATOM 690 C C . SER A 1 98 ? 0.169 -8.087 0.345 1.00 84.38 98 SER A C 1
ATOM 692 O O . SER A 1 98 ? 0.520 -8.392 -0.802 1.00 84.38 98 SER A O 1
ATOM 694 N N . LEU A 1 99 ? -0.465 -8.961 1.134 1.00 88.06 99 LEU A N 1
ATOM 695 C CA . LEU A 1 99 ? -0.781 -10.332 0.721 1.00 88.06 99 LEU A CA 1
ATOM 696 C C . LEU A 1 99 ? -1.764 -10.360 -0.453 1.00 88.06 99 LEU A C 1
ATOM 698 O O . LEU A 1 99 ? -1.529 -11.052 -1.447 1.00 88.06 99 LEU A O 1
ATOM 702 N N . VAL A 1 100 ? -2.835 -9.564 -0.381 1.00 90.38 100 VAL A N 1
ATOM 703 C CA . VAL A 1 100 ? -3.818 -9.456 -1.469 1.00 90.38 100 VAL A CA 1
ATOM 704 C C . VAL A 1 100 ? -3.161 -8.936 -2.745 1.00 90.38 100 VAL A C 1
ATOM 706 O O . VAL A 1 100 ? -3.425 -9.463 -3.827 1.00 90.38 100 VAL A O 1
ATOM 709 N N . TRP A 1 101 ? -2.286 -7.935 -2.642 1.00 88.44 101 TRP A N 1
ATOM 710 C CA . TRP A 1 101 ? -1.533 -7.433 -3.788 1.00 88.44 101 TRP A CA 1
ATOM 711 C C . TRP A 1 101 ? -0.668 -8.523 -4.423 1.00 88.44 101 TRP A C 1
ATOM 713 O O . TRP A 1 101 ? -0.699 -8.715 -5.639 1.00 88.44 101 TRP A O 1
ATOM 723 N N . THR A 1 102 ? 0.065 -9.273 -3.603 1.00 86.81 102 THR A N 1
ATOM 724 C CA . THR A 1 102 ? 0.926 -10.364 -4.073 1.00 86.81 102 THR A CA 1
ATOM 725 C C . THR A 1 102 ? 0.105 -11.438 -4.792 1.00 86.81 102 THR A C 1
ATOM 727 O O . THR A 1 102 ? 0.452 -11.842 -5.903 1.00 86.81 102 THR A O 1
ATOM 730 N N . ALA A 1 103 ? -1.048 -11.827 -4.240 1.00 88.38 103 ALA A N 1
ATOM 731 C CA . ALA A 1 103 ? -1.964 -12.767 -4.887 1.00 88.38 103 ALA A CA 1
ATOM 732 C C . ALA A 1 103 ? -2.498 -12.241 -6.234 1.00 88.38 103 ALA A C 1
ATOM 734 O O . ALA A 1 103 ? -2.600 -12.998 -7.206 1.00 88.38 103 ALA A O 1
ATOM 735 N N . LEU A 1 104 ? -2.807 -10.941 -6.321 1.00 88.50 104 LEU A N 1
ATOM 736 C CA . LEU A 1 104 ? -3.221 -10.298 -7.570 1.00 88.50 104 LEU A CA 1
ATOM 737 C C . LEU A 1 104 ? -2.104 -10.309 -8.614 1.00 88.50 104 LEU A C 1
ATOM 739 O O . LEU A 1 104 ? -2.379 -10.623 -9.773 1.00 88.50 104 LEU A O 1
ATOM 743 N N . GLN A 1 105 ? -0.860 -10.030 -8.217 1.00 86.44 105 GLN A N 1
ATOM 744 C CA . GLN A 1 105 ? 0.284 -10.133 -9.121 1.00 86.44 105 GLN A CA 1
ATOM 745 C C . GLN A 1 105 ? 0.462 -11.557 -9.634 1.00 86.44 105 GLN A C 1
ATOM 747 O O . GLN A 1 105 ? 0.512 -11.749 -10.846 1.00 86.44 105 GLN A O 1
ATOM 752 N N . VAL A 1 106 ? 0.463 -12.563 -8.756 1.00 87.44 106 VAL A N 1
ATOM 753 C CA . VAL A 1 106 ? 0.566 -13.974 -9.164 1.00 87.44 106 VAL A CA 1
ATOM 754 C C . VAL A 1 106 ? -0.551 -14.339 -10.144 1.00 87.44 106 VAL A C 1
ATOM 756 O O . VAL A 1 106 ? -0.298 -14.949 -11.184 1.00 87.44 106 VAL A O 1
ATOM 759 N N . ARG A 1 107 ? -1.794 -13.921 -9.872 1.00 87.88 107 ARG A N 1
ATOM 760 C CA . ARG A 1 107 ? -2.925 -14.139 -10.786 1.00 87.88 107 ARG A CA 1
ATOM 761 C C . ARG A 1 107 ? -2.721 -13.444 -12.135 1.00 87.88 107 ARG A C 1
ATOM 763 O O . ARG A 1 107 ? -3.054 -14.035 -13.162 1.00 87.88 107 ARG A O 1
ATOM 770 N N . ALA A 1 108 ? -2.192 -12.222 -12.144 1.00 86.00 108 ALA A N 1
ATOM 771 C CA . ALA A 1 108 ? -1.888 -11.485 -13.366 1.00 86.00 108 ALA A CA 1
ATOM 772 C C . ALA A 1 108 ? -0.776 -12.170 -14.177 1.00 86.00 108 ALA A C 1
ATOM 774 O O . ALA A 1 108 ? -0.942 -12.355 -15.380 1.00 86.00 108 ALA A O 1
ATOM 775 N N . PHE A 1 109 ? 0.299 -12.623 -13.525 1.00 82.75 109 PHE A N 1
ATOM 776 C CA . PHE A 1 109 ? 1.374 -13.388 -14.160 1.00 82.75 109 PHE A CA 1
ATOM 777 C C . PHE A 1 109 ? 0.861 -14.697 -14.766 1.00 82.75 109 PHE A C 1
ATOM 779 O O . PHE A 1 109 ? 1.122 -14.964 -15.936 1.00 82.75 109 PHE A O 1
ATOM 786 N N . ARG A 1 110 ? 0.036 -15.465 -14.038 1.00 84.06 110 ARG A N 1
ATOM 787 C CA . ARG A 1 110 ? -0.556 -16.709 -14.568 1.00 84.06 110 ARG A CA 1
ATOM 788 C C . ARG A 1 110 ? -1.440 -16.490 -15.798 1.00 84.06 110 ARG A C 1
ATOM 790 O O . ARG A 1 110 ? -1.530 -17.373 -16.645 1.00 84.06 110 ARG A O 1
ATOM 797 N N . ARG A 1 111 ? -2.090 -15.328 -15.918 1.00 84.06 111 ARG A N 1
ATOM 798 C CA . ARG A 1 111 ? -2.910 -14.992 -17.095 1.00 84.06 111 ARG A CA 1
ATOM 799 C C . ARG A 1 111 ? -2.093 -14.571 -18.314 1.00 84.06 111 ARG A C 1
ATOM 801 O O . ARG A 1 111 ? -2.619 -14.660 -19.415 1.00 84.06 111 ARG A O 1
ATOM 808 N N . ARG A 1 112 ? -0.837 -14.144 -18.147 1.00 76.44 112 ARG A N 1
ATOM 809 C CA . ARG A 1 112 ? -0.015 -13.611 -19.245 1.00 76.44 112 ARG A CA 1
ATOM 810 C C . ARG A 1 112 ? 0.562 -14.662 -20.200 1.00 76.44 112 ARG A C 1
ATOM 812 O O . ARG A 1 112 ? 1.246 -14.233 -21.114 1.00 76.44 112 ARG A O 1
ATOM 819 N N . ARG A 1 113 ? 0.272 -15.969 -20.017 1.00 62.75 113 ARG A N 1
ATOM 820 C CA . ARG A 1 113 ? 0.577 -17.090 -20.948 1.00 62.75 113 ARG A CA 1
ATOM 821 C C . ARG A 1 113 ? 1.802 -16.788 -21.834 1.00 62.75 113 ARG A C 1
ATOM 823 O O . ARG A 1 113 ? 1.664 -16.600 -23.036 1.00 62.75 113 ARG A O 1
ATOM 830 N N . VAL A 1 114 ? 2.976 -16.651 -21.218 1.00 66.56 114 VAL A N 1
ATOM 831 C CA . VAL A 1 114 ? 4.210 -16.363 -21.960 1.00 66.56 114 VAL A CA 1
ATOM 832 C C . VAL A 1 114 ? 4.553 -17.612 -22.766 1.00 66.56 114 VAL A C 1
ATOM 834 O O . VAL A 1 114 ? 4.716 -18.682 -22.181 1.00 66.56 114 VAL A O 1
ATOM 837 N N . LEU A 1 115 ? 4.591 -17.486 -24.093 1.00 60.78 115 LEU A N 1
ATOM 838 C CA . LEU A 1 115 ? 4.973 -18.567 -24.996 1.00 60.78 115 LEU A CA 1
ATOM 839 C C . LEU A 1 115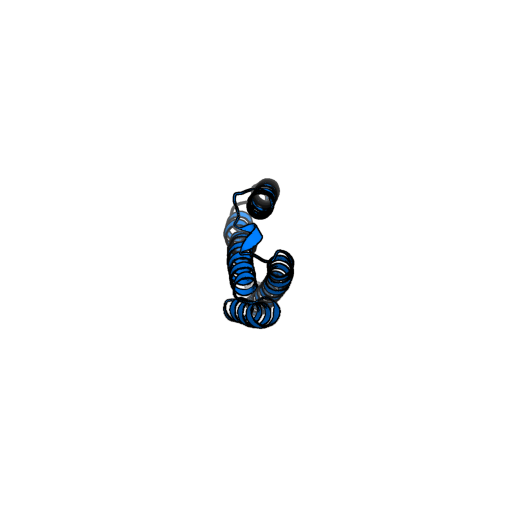 ? 6.453 -18.891 -24.739 1.00 60.78 115 LEU A C 1
ATOM 841 O O . LEU A 1 115 ? 7.310 -18.028 -24.895 1.00 60.78 115 LEU A O 1
ATOM 845 N N . THR A 1 116 ? 6.744 -20.091 -24.237 1.00 64.19 116 THR A N 1
ATOM 846 C CA . THR A 1 116 ? 8.115 -20.521 -23.894 1.00 64.19 116 THR A CA 1
ATOM 847 C C . THR A 1 116 ? 8.864 -21.100 -25.095 1.00 64.19 116 THR A C 1
ATOM 849 O O . THR A 1 116 ? 10.087 -21.122 -25.084 1.00 64.19 116 THR A O 1
ATOM 852 N N . TYR A 1 117 ? 8.140 -21.543 -26.123 1.00 69.56 117 TYR A N 1
ATOM 853 C CA . TYR A 1 117 ? 8.696 -22.077 -27.361 1.00 69.56 117 TYR A CA 1
ATOM 854 C C . TYR A 1 117 ? 8.194 -21.250 -28.540 1.00 69.56 117 TYR A C 1
ATOM 856 O O . TYR A 1 117 ? 6.982 -21.111 -28.709 1.00 69.56 117 TYR A O 1
ATOM 864 N N . ASP A 1 118 ? 9.130 -20.730 -29.326 1.00 68.06 118 ASP A N 1
ATOM 865 C CA . ASP A 1 118 ? 8.896 -20.334 -30.710 1.00 68.06 118 ASP A CA 1
ATOM 866 C C . ASP A 1 118 ? 9.247 -21.567 -31.548 1.00 68.06 118 ASP A C 1
ATOM 868 O O . ASP A 1 118 ? 10.392 -22.027 -31.530 1.00 68.06 118 ASP A O 1
ATOM 872 N N . LEU A 1 119 ? 8.241 -22.214 -32.133 1.00 69.69 119 LEU A N 1
ATOM 873 C CA . LEU A 1 119 ? 8.488 -23.283 -33.093 1.00 69.69 119 LEU A CA 1
ATOM 874 C C . LEU A 1 119 ? 8.805 -22.566 -34.403 1.00 69.69 119 LEU A C 1
ATOM 876 O O . LEU A 1 119 ? 7.894 -22.082 -35.069 1.00 69.69 119 LEU A O 1
ATOM 880 N N . ASP A 1 120 ? 10.093 -22.428 -34.715 1.00 63.78 120 ASP A N 1
ATOM 881 C CA . ASP A 1 120 ? 10.557 -21.945 -36.015 1.00 63.78 120 ASP A CA 1
ATOM 882 C C . ASP A 1 120 ? 10.072 -22.925 -37.102 1.00 63.78 120 ASP A C 1
ATOM 884 O O . ASP A 1 120 ? 10.759 -23.874 -37.471 1.00 63.78 120 ASP A O 1
ATOM 888 N N . ASP A 1 121 ? 8.859 -22.708 -37.615 1.00 63.97 121 ASP A N 1
ATOM 889 C CA . ASP A 1 121 ? 8.285 -23.418 -38.766 1.00 63.97 121 ASP A CA 1
ATOM 890 C C . ASP A 1 121 ? 8.819 -22.835 -40.097 1.00 63.97 121 ASP A C 1
ATOM 892 O O . ASP A 1 121 ? 8.102 -22.766 -41.097 1.00 63.97 121 ASP A O 1
ATOM 896 N N . THR A 1 122 ? 10.076 -22.373 -40.135 1.00 64.06 122 THR A N 1
ATOM 897 C CA . THR A 1 122 ? 10.730 -21.928 -41.374 1.00 64.06 122 THR A CA 1
ATOM 898 C C . THR A 1 122 ? 11.386 -23.127 -42.074 1.00 64.06 122 THR A C 1
ATOM 900 O O . THR A 1 122 ? 12.393 -23.642 -41.585 1.00 64.06 122 THR A O 1
ATOM 903 N N . PRO A 1 123 ? 10.847 -23.616 -43.213 1.00 63.22 123 PRO A N 1
ATOM 904 C CA . PRO A 1 123 ? 11.516 -24.653 -43.989 1.00 63.22 123 PRO A CA 1
ATOM 905 C C . PRO A 1 123 ? 12.815 -24.091 -44.586 1.00 63.22 123 PRO A C 1
ATOM 907 O O . PRO A 1 123 ? 12.798 -23.050 -45.245 1.00 63.22 123 PRO A O 1
ATOM 910 N N . SER A 1 124 ? 13.919 -24.790 -44.308 1.00 60.03 124 SER A N 1
ATOM 911 C CA . SER A 1 124 ? 15.280 -24.560 -44.820 1.00 60.03 124 SER A CA 1
ATOM 912 C C . SER A 1 124 ? 15.386 -24.639 -46.337 1.00 60.03 124 SER A C 1
ATOM 914 O O . SER A 1 124 ? 14.788 -25.594 -46.888 1.00 60.03 124 SER A O 1
#

Foldseek 3Di:
DVVLLVVLLVVLCVPPNQQLNVLSNVLLVVLCVLVVVCCVQQVVQVVPDPVSNVVSVVVSVVVSVVVVVVVVCCCPPDDCNVVSHDPVSNVVSNVSSNVVSVVVVVVVVVVVPPDPDDPPPDDD